Protein AF-A0A5C3KSQ3-F1 (afdb_monomer_lite)

Structure (mmCIF, N/CA/C/O backbone):
data_AF-A0A5C3KSQ3-F1
#
_entry.id   AF-A0A5C3KSQ3-F1
#
loop_
_atom_site.group_PDB
_atom_site.id
_atom_site.type_symbol
_atom_site.label_atom_id
_atom_site.label_alt_id
_atom_site.label_comp_id
_atom_site.label_asym_id
_atom_site.label_entity_id
_atom_site.label_seq_id
_atom_site.pdbx_PDB_ins_code
_atom_site.Cartn_x
_atom_site.Cartn_y
_atom_site.Cartn_z
_atom_site.occupancy
_atom_site.B_iso_or_equiv
_atom_site.auth_seq_id
_atom_site.auth_comp_id
_atom_site.auth_asym_id
_atom_site.auth_atom_id
_atom_site.pdbx_PDB_model_num
ATOM 1 N N . MET A 1 1 ? 50.769 20.819 11.556 1.00 48.00 1 MET A N 1
ATOM 2 C CA . MET A 1 1 ? 50.316 20.688 12.958 1.00 48.00 1 MET A CA 1
ATOM 3 C C . MET A 1 1 ? 48.820 20.949 13.023 1.00 48.00 1 MET A C 1
ATOM 5 O O . MET A 1 1 ? 48.436 22.109 13.081 1.00 48.00 1 MET A O 1
ATOM 9 N N . SER A 1 2 ? 47.980 19.911 12.941 1.00 44.91 2 SER A N 1
ATOM 10 C CA . SER A 1 2 ? 46.588 20.005 13.409 1.00 44.91 2 SER A CA 1
ATOM 11 C C . SER A 1 2 ? 45.834 18.670 13.350 1.00 44.91 2 SER A C 1
ATOM 13 O O . SER A 1 2 ? 45.499 18.182 12.280 1.00 44.91 2 SER A O 1
ATOM 15 N N . ILE A 1 3 ? 45.597 18.150 14.559 1.00 51.81 3 ILE A N 1
ATOM 16 C CA . ILE A 1 3 ? 44.362 17.566 15.115 1.00 51.81 3 ILE A CA 1
ATOM 17 C C . ILE A 1 3 ? 43.707 16.337 14.455 1.00 51.81 3 ILE A C 1
ATOM 19 O O . ILE A 1 3 ? 42.936 16.409 13.505 1.00 51.81 3 ILE A O 1
ATOM 23 N N . LEU A 1 4 ? 43.982 15.209 15.117 1.00 52.00 4 LEU A N 1
ATOM 24 C CA . LEU A 1 4 ? 43.118 14.063 15.409 1.00 52.00 4 LEU A CA 1
ATOM 25 C C . LEU A 1 4 ? 41.606 14.309 15.244 1.00 52.00 4 LEU A C 1
ATOM 27 O O . LEU A 1 4 ? 41.054 15.191 15.895 1.00 52.00 4 LEU A O 1
ATOM 31 N N . HIS A 1 5 ? 40.922 13.394 14.553 1.00 50.75 5 HIS A N 1
ATOM 32 C CA . HIS A 1 5 ? 39.552 13.015 14.905 1.00 50.75 5 HIS A CA 1
ATOM 33 C C . HIS A 1 5 ? 39.444 11.495 15.032 1.00 50.75 5 HIS A C 1
ATOM 35 O O . HIS A 1 5 ? 39.433 10.740 14.063 1.00 50.75 5 HIS A O 1
ATOM 41 N N . LEU A 1 6 ? 39.386 11.082 16.294 1.00 51.94 6 LEU A N 1
ATOM 42 C CA . LEU A 1 6 ? 38.988 9.773 16.775 1.00 51.94 6 LEU A CA 1
ATOM 43 C C . LEU A 1 6 ? 37.465 9.644 16.611 1.00 51.94 6 LEU A C 1
ATOM 45 O O . LEU A 1 6 ? 36.725 10.497 17.099 1.00 51.94 6 LEU A O 1
ATOM 49 N N . ALA A 1 7 ? 36.985 8.574 15.982 1.00 57.16 7 ALA A N 1
ATOM 50 C CA . ALA A 1 7 ? 35.590 8.160 16.108 1.00 57.16 7 ALA A CA 1
ATOM 51 C C . ALA A 1 7 ? 35.512 6.632 16.209 1.00 57.16 7 ALA A C 1
ATOM 53 O O . ALA A 1 7 ? 35.514 5.904 15.217 1.00 57.16 7 ALA A O 1
ATOM 54 N N . LEU A 1 8 ? 35.469 6.178 17.463 1.00 53.97 8 LEU A N 1
ATOM 55 C CA . LEU A 1 8 ? 35.087 4.839 17.898 1.00 53.97 8 LEU A CA 1
ATOM 56 C C . LEU A 1 8 ? 33.730 4.462 17.289 1.00 53.97 8 LEU A C 1
ATOM 58 O O . LEU A 1 8 ? 32.715 5.097 17.575 1.00 53.97 8 LEU A O 1
ATOM 62 N N . ARG A 1 9 ? 33.690 3.387 16.503 1.00 58.62 9 ARG A N 1
ATOM 63 C CA . ARG A 1 9 ? 32.434 2.729 16.139 1.00 58.62 9 ARG A CA 1
ATOM 64 C C . ARG A 1 9 ? 32.074 1.733 17.236 1.00 58.62 9 ARG A C 1
ATOM 66 O O . ARG A 1 9 ? 32.574 0.613 17.260 1.00 58.62 9 ARG A O 1
ATOM 73 N N . SER A 1 10 ? 31.221 2.156 18.160 1.00 56.59 10 SER A N 1
ATOM 74 C CA . SER A 1 10 ? 30.571 1.284 19.135 1.00 56.59 10 SER A CA 1
ATOM 75 C C . SER A 1 10 ? 29.549 0.389 18.425 1.00 56.59 10 SER A C 1
ATOM 77 O O . SER A 1 10 ? 28.444 0.806 18.088 1.00 56.59 10 SER A O 1
ATOM 79 N N . SER A 1 11 ? 29.924 -0.865 18.173 1.00 61.97 11 SER A N 1
ATOM 80 C CA . SER A 1 11 ? 28.997 -1.904 17.720 1.00 61.97 11 SER A CA 1
ATOM 81 C C . SER A 1 11 ? 28.262 -2.473 18.931 1.00 61.97 11 SER A C 1
ATOM 83 O O . SER A 1 11 ? 28.777 -3.358 19.613 1.00 61.97 11 SER A O 1
ATOM 85 N N . LEU A 1 12 ? 27.060 -1.970 19.218 1.00 61.81 12 LEU A N 1
ATOM 86 C CA . LEU A 1 12 ? 26.169 -2.620 20.176 1.00 61.81 12 LEU A CA 1
ATOM 87 C C . LEU A 1 12 ? 25.530 -3.841 19.508 1.00 61.81 12 LEU A C 1
ATOM 89 O O . LEU A 1 12 ? 24.704 -3.723 18.604 1.00 61.81 12 LEU A O 1
ATOM 93 N N . ALA A 1 13 ? 25.956 -5.018 19.959 1.00 62.47 13 ALA A N 1
ATOM 94 C CA . ALA A 1 13 ? 25.347 -6.299 19.648 1.00 62.47 13 ALA A CA 1
ATOM 95 C C . ALA A 1 13 ? 23.867 -6.293 20.069 1.00 62.47 13 ALA A C 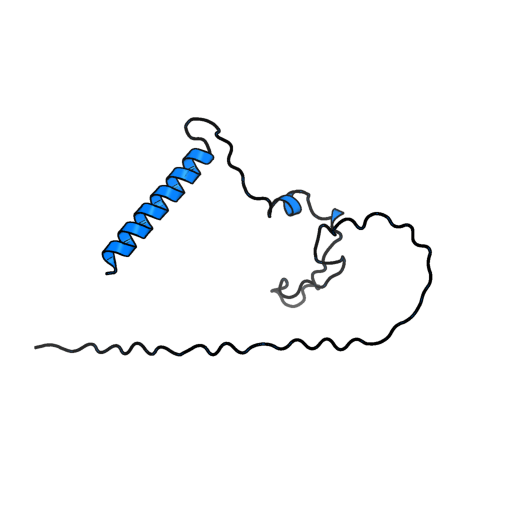1
ATOM 97 O O . ALA A 1 13 ? 23.544 -6.134 21.244 1.00 62.47 13 ALA A O 1
ATOM 98 N N . GLY A 1 14 ? 22.964 -6.460 19.102 1.00 56.91 14 GLY A N 1
ATOM 99 C CA . GLY A 1 14 ? 21.538 -6.630 19.358 1.00 56.91 14 GLY A CA 1
ATOM 100 C C . GLY A 1 14 ? 21.229 -8.079 19.717 1.00 56.91 14 GLY A C 1
ATOM 101 O O . GLY A 1 14 ? 21.224 -8.954 18.854 1.00 56.91 14 GLY A O 1
ATOM 102 N N . THR A 1 15 ? 20.968 -8.336 20.994 1.00 60.00 15 THR A N 1
ATOM 103 C CA . THR A 1 15 ? 20.509 -9.622 21.522 1.00 60.00 15 THR A CA 1
ATOM 104 C C . THR A 1 15 ? 19.115 -9.943 20.972 1.00 60.00 15 THR A C 1
ATOM 106 O O . THR A 1 15 ? 18.141 -9.249 21.261 1.00 60.00 15 THR A O 1
ATOM 109 N N . ILE A 1 16 ? 18.995 -11.007 20.176 1.00 66.81 16 ILE A N 1
ATOM 110 C CA . ILE A 1 16 ? 17.703 -11.509 19.692 1.00 66.81 16 ILE A CA 1
ATOM 111 C C . ILE A 1 16 ? 17.041 -12.288 20.835 1.00 66.81 16 ILE A C 1
ATOM 113 O O . ILE A 1 16 ? 17.343 -13.460 21.064 1.00 66.81 16 ILE A O 1
ATOM 117 N N . CYS A 1 17 ? 16.128 -11.651 21.567 1.00 62.16 17 CYS A N 1
ATOM 118 C CA . CYS A 1 17 ? 15.259 -12.354 22.509 1.00 62.16 17 CYS A CA 1
ATOM 119 C C . CYS A 1 17 ? 14.251 -13.218 21.734 1.00 62.16 17 CYS A C 1
ATOM 121 O O . CYS A 1 17 ? 13.353 -12.702 21.065 1.00 62.16 17 CYS A O 1
ATOM 123 N N . ARG A 1 18 ? 14.385 -14.547 21.833 1.00 64.44 18 ARG A N 1
ATOM 124 C CA . ARG A 1 18 ? 13.370 -15.509 21.374 1.00 64.44 18 ARG A CA 1
ATOM 125 C C . ARG A 1 18 ? 12.102 -15.346 22.205 1.00 64.44 18 ARG A C 1
ATOM 127 O O . ARG A 1 18 ? 12.142 -15.436 23.427 1.00 64.44 18 ARG A O 1
ATOM 134 N N . ARG A 1 19 ? 10.971 -15.138 21.535 1.00 63.50 19 ARG A N 1
ATOM 135 C CA . ARG A 1 19 ? 9.647 -15.094 22.160 1.00 63.50 19 ARG A CA 1
ATOM 136 C C . ARG A 1 19 ? 9.044 -16.504 22.109 1.00 63.50 19 ARG A C 1
ATOM 138 O O . ARG A 1 19 ? 8.854 -17.041 21.023 1.00 63.50 19 ARG A O 1
ATOM 145 N N . TYR A 1 20 ? 8.779 -17.102 23.269 1.00 56.31 20 TYR A N 1
ATOM 146 C CA . TYR A 1 20 ? 8.045 -18.366 23.396 1.00 56.31 20 TYR A CA 1
ATOM 147 C C . TYR A 1 20 ? 6.545 -18.037 23.412 1.00 56.31 20 TYR A C 1
ATOM 149 O O . TYR A 1 20 ? 6.102 -17.250 24.247 1.00 56.31 20 TYR A O 1
ATOM 157 N N . SER A 1 21 ? 5.767 -18.575 22.472 1.00 65.81 21 SER A N 1
ATOM 158 C CA . SER A 1 21 ? 4.302 -18.525 22.524 1.00 65.81 21 SER A CA 1
ATOM 159 C C . SER A 1 21 ? 3.817 -19.819 23.172 1.00 65.81 21 SER A C 1
ATOM 161 O O . SER A 1 21 ? 4.069 -20.898 22.643 1.00 65.81 21 SER A O 1
ATOM 163 N N . SER A 1 22 ? 3.170 -19.722 24.333 1.00 61.75 22 SER A N 1
ATOM 164 C CA . SER A 1 22 ? 2.438 -20.823 24.958 1.00 61.75 22 SER A CA 1
ATOM 165 C C . SER A 1 22 ? 0.946 -20.664 24.662 1.00 61.75 22 SER A C 1
ATOM 167 O O . SER A 1 22 ? 0.321 -19.672 25.031 1.00 61.75 22 SER A O 1
ATOM 169 N N . THR A 1 23 ? 0.363 -21.642 23.974 1.00 60.31 23 THR A N 1
ATOM 170 C CA . THR A 1 23 ? -1.086 -21.746 23.777 1.00 60.31 23 THR A CA 1
ATOM 171 C C . THR A 1 23 ? -1.692 -22.484 24.967 1.00 60.31 23 THR A C 1
ATOM 173 O O . THR A 1 23 ? -1.539 -23.700 25.083 1.00 60.31 23 THR A O 1
ATOM 176 N N . VAL A 1 24 ? -2.386 -21.768 25.852 1.00 55.66 24 VAL A N 1
ATOM 177 C CA . VAL A 1 24 ? -3.295 -22.395 26.819 1.00 55.66 24 VAL A CA 1
ATOM 178 C C . VAL A 1 24 ? -4.616 -22.684 26.107 1.00 55.66 24 VAL A C 1
ATOM 180 O O 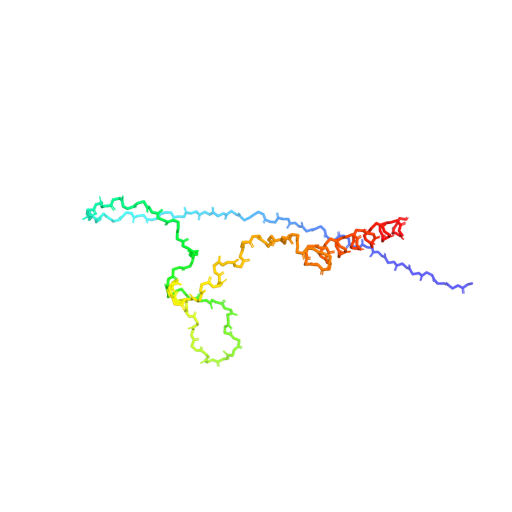. VAL A 1 24 ? -5.370 -21.779 25.766 1.00 55.66 24 VAL A O 1
ATOM 183 N N . ALA A 1 25 ? -4.850 -23.959 25.804 1.00 49.34 25 ALA A N 1
ATOM 184 C CA . ALA A 1 25 ? -6.112 -24.441 25.263 1.00 49.34 25 ALA A CA 1
ATOM 185 C C . ALA A 1 25 ? -7.102 -24.647 26.416 1.00 49.34 25 ALA A C 1
ATOM 187 O O . ALA A 1 25 ? -6.831 -25.409 27.344 1.00 49.34 25 ALA A O 1
ATOM 188 N N . SER A 1 26 ? -8.256 -23.988 26.352 1.00 50.81 26 SER A N 1
ATOM 189 C CA . SER A 1 26 ? -9.381 -24.235 27.252 1.00 50.81 26 SER A CA 1
ATOM 190 C C . SER A 1 26 ? -10.580 -24.738 26.453 1.00 50.81 26 SER A C 1
ATOM 192 O O . SER A 1 26 ? -11.161 -23.999 25.670 1.00 50.81 26 SER A O 1
ATOM 194 N N . GLY A 1 27 ? -10.919 -26.009 26.680 1.00 48.19 27 GLY A N 1
ATOM 195 C CA . GLY A 1 27 ? -12.276 -26.438 27.031 1.00 48.19 27 GLY A CA 1
ATOM 196 C C . GLY A 1 27 ? -13.386 -26.348 25.981 1.00 48.19 27 GLY A C 1
ATOM 197 O O . GLY A 1 27 ? -14.081 -25.348 25.870 1.00 48.19 27 GLY A O 1
ATOM 198 N N . THR A 1 28 ? -13.605 -27.487 25.330 1.00 38.62 28 THR A N 1
ATOM 199 C CA . THR A 1 28 ? -14.799 -28.010 24.648 1.00 38.62 28 THR A CA 1
ATOM 200 C C . THR A 1 28 ? -16.165 -27.509 25.154 1.00 38.62 28 THR A C 1
ATOM 202 O O . THR A 1 28 ? -16.494 -27.669 26.326 1.00 38.62 28 THR A O 1
ATOM 205 N N . SER A 1 29 ? -17.035 -27.082 24.230 1.00 45.09 29 SER A N 1
ATOM 206 C CA . SER A 1 29 ? -18.486 -27.302 24.341 1.00 45.09 29 SER A CA 1
ATOM 207 C C . SER A 1 29 ? -19.061 -27.738 22.988 1.00 45.09 29 SER A C 1
ATOM 209 O O . SER A 1 29 ? -18.803 -27.154 21.938 1.00 45.09 29 SER A O 1
ATOM 211 N N . THR A 1 30 ? -19.761 -28.866 23.037 1.00 37.66 30 THR A N 1
ATOM 212 C CA . THR A 1 30 ? -20.371 -29.618 21.940 1.00 37.66 30 THR A CA 1
ATOM 213 C C . THR A 1 30 ? -21.713 -29.010 21.537 1.00 37.66 30 THR A C 1
ATOM 215 O O . THR A 1 30 ? -22.614 -28.923 22.369 1.00 37.66 30 THR A O 1
ATOM 218 N N . GLY A 1 31 ? -21.867 -28.668 20.258 1.00 39.28 31 GLY A N 1
ATOM 219 C CA . GLY A 1 31 ? -23.143 -28.347 19.621 1.00 39.28 31 GLY A CA 1
ATOM 220 C C . GLY A 1 31 ? -23.177 -28.963 18.225 1.00 39.28 31 GLY A C 1
ATOM 221 O O . GLY A 1 31 ? -22.502 -28.485 17.317 1.00 39.28 31 GLY A O 1
ATOM 222 N N . THR A 1 32 ? -23.904 -30.069 18.083 1.00 41.22 32 THR A N 1
ATOM 223 C CA . THR A 1 32 ? -24.147 -30.761 16.814 1.00 41.22 32 THR A CA 1
ATOM 224 C C . THR A 1 32 ? -25.103 -29.932 15.960 1.00 41.22 32 THR A C 1
ATOM 226 O O . THR A 1 32 ? -26.279 -29.828 16.298 1.00 41.22 32 THR A O 1
ATOM 229 N N . THR A 1 33 ? -24.617 -29.411 14.832 1.00 35.16 33 THR A N 1
ATOM 230 C CA . THR A 1 33 ? -25.467 -28.977 13.715 1.00 35.16 33 THR A CA 1
ATOM 231 C C . THR A 1 33 ? -24.879 -29.503 12.411 1.00 35.16 33 THR A C 1
ATOM 233 O O . THR A 1 33 ? -23.668 -29.468 12.192 1.00 35.16 33 THR A O 1
ATOM 236 N N . GLU A 1 34 ? -25.763 -30.052 11.584 1.00 39.25 34 GLU A N 1
ATOM 237 C CA . GLU A 1 34 ? -25.503 -30.811 10.369 1.00 39.25 34 GLU A CA 1
ATOM 238 C C . GLU A 1 34 ? -24.446 -30.210 9.436 1.00 39.25 34 GLU A C 1
ATOM 240 O O . GLU A 1 34 ? -24.474 -29.044 9.038 1.00 39.25 34 GLU A O 1
ATOM 245 N N . SER A 1 35 ? -23.523 -31.076 9.028 1.00 42.47 35 SER A N 1
ATOM 246 C CA . SER A 1 35 ? -22.394 -30.752 8.171 1.00 42.47 35 SER A CA 1
ATOM 247 C C . SER A 1 35 ? -22.768 -30.879 6.694 1.00 42.47 35 SER A C 1
ATOM 249 O O . SER A 1 35 ? -22.648 -31.937 6.082 1.00 42.47 35 SER A O 1
ATOM 251 N N . SER A 1 36 ? -23.137 -29.759 6.072 1.00 48.19 36 SER A N 1
ATOM 252 C CA . SER A 1 36 ? -22.950 -29.605 4.627 1.00 48.19 36 SER A CA 1
ATOM 253 C C . SER A 1 36 ? -21.516 -29.125 4.388 1.00 48.19 36 SER A C 1
ATOM 255 O O . SER A 1 36 ? -21.189 -27.950 4.545 1.00 48.19 36 SER A O 1
ATOM 257 N N . LYS A 1 37 ? -20.612 -30.055 4.051 1.00 51.06 37 LYS A N 1
ATOM 258 C CA . LY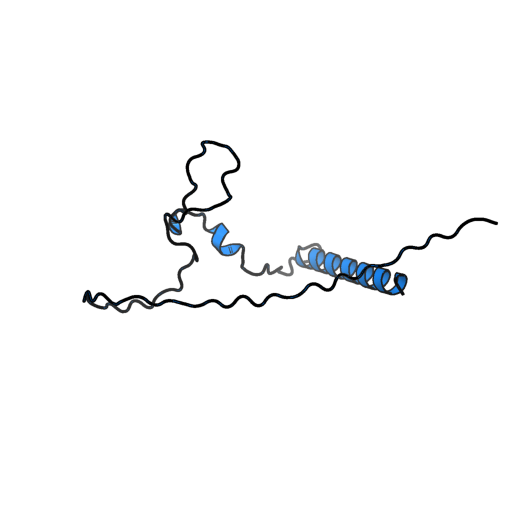S A 1 37 ? -19.231 -29.747 3.644 1.00 51.06 37 LYS A CA 1
ATOM 259 C C . LYS A 1 37 ? -19.238 -29.007 2.300 1.00 51.06 37 LYS A C 1
ATOM 261 O O . LYS A 1 37 ? -18.935 -29.581 1.257 1.00 51.06 37 LYS A O 1
ATOM 266 N N . LYS A 1 38 ? -19.564 -27.713 2.315 1.00 53.84 38 LYS A N 1
ATOM 267 C CA . LYS A 1 38 ? -19.112 -26.786 1.275 1.00 53.84 38 LYS A CA 1
ATOM 268 C C . LYS A 1 38 ? -17.597 -26.708 1.422 1.00 53.84 38 LYS A C 1
ATOM 270 O O . LYS A 1 38 ? -17.107 -26.500 2.530 1.00 53.84 38 LYS A O 1
ATOM 275 N N . LYS A 1 39 ? -16.859 -26.948 0.335 1.00 49.56 39 LYS A N 1
ATOM 276 C CA . LYS A 1 39 ? -15.405 -26.738 0.286 1.00 49.56 39 LYS A CA 1
ATOM 277 C C . LYS A 1 39 ? -15.142 -25.367 0.902 1.00 49.56 39 LYS A C 1
ATOM 279 O O . LYS A 1 39 ? -15.632 -24.382 0.356 1.00 49.56 39 LYS A O 1
ATOM 284 N N . ALA A 1 40 ? -14.491 -25.326 2.062 1.00 53.31 40 ALA A N 1
ATOM 285 C CA . ALA A 1 40 ? -14.203 -24.077 2.745 1.00 53.31 40 ALA A CA 1
ATOM 286 C C . ALA A 1 40 ? -13.305 -23.270 1.807 1.00 53.31 40 ALA A C 1
ATOM 288 O O . ALA A 1 40 ? -12.126 -23.583 1.641 1.00 53.31 40 ALA A O 1
ATOM 289 N N . ALA A 1 41 ? -13.910 -22.318 1.098 1.00 65.12 41 ALA A N 1
ATOM 290 C CA . ALA A 1 41 ? -13.173 -21.346 0.325 1.00 65.12 41 ALA A CA 1
ATOM 291 C C . ALA A 1 41 ? -12.233 -20.650 1.306 1.00 65.12 41 ALA A C 1
ATOM 293 O O . ALA A 1 41 ? -12.636 -20.311 2.421 1.00 65.12 41 ALA A O 1
ATOM 294 N N . ILE A 1 42 ? -10.972 -20.507 0.913 1.00 71.00 42 ILE A N 1
ATOM 295 C CA . ILE A 1 42 ? -10.015 -19.718 1.680 1.00 71.00 42 ILE A CA 1
ATOM 296 C C . ILE A 1 42 ? -10.660 -18.335 1.857 1.00 71.00 42 ILE A C 1
ATOM 298 O O . ILE A 1 42 ? -11.078 -17.757 0.848 1.00 71.00 42 ILE A O 1
ATOM 302 N N . PRO A 1 43 ? -10.828 -17.846 3.099 1.00 74.50 43 PRO A N 1
ATOM 303 C CA . PRO A 1 43 ? -11.432 -16.540 3.321 1.00 74.50 43 PRO A CA 1
ATOM 304 C C . PRO A 1 43 ? -10.603 -15.483 2.578 1.00 74.50 43 PRO A C 1
ATOM 306 O O . PRO A 1 43 ? -9.372 -15.532 2.611 1.00 74.50 43 PRO A O 1
ATOM 309 N N . GLN A 1 44 ? -11.274 -14.585 1.847 1.00 82.12 44 GLN A N 1
ATOM 310 C CA . GLN A 1 44 ? -10.610 -13.578 1.007 1.00 82.12 44 GLN A CA 1
ATOM 311 C C . GLN A 1 44 ? -9.817 -12.589 1.865 1.00 82.12 44 GLN A C 1
ATOM 313 O O . GLN A 1 44 ? -8.691 -12.224 1.523 1.00 82.12 44 GLN A O 1
ATOM 318 N N . SER A 1 45 ? -10.378 -12.201 3.012 1.00 87.12 45 SER A N 1
ATOM 319 C CA . SER A 1 45 ? -9.693 -11.404 4.018 1.00 87.12 45 SER A CA 1
ATOM 320 C C . SER A 1 45 ? -9.245 -12.242 5.219 1.00 87.12 45 SER A C 1
ATOM 322 O O . SER A 1 45 ? -9.787 -13.298 5.545 1.00 87.12 45 SER A O 1
ATOM 324 N N . SER A 1 46 ? -8.215 -11.753 5.910 1.00 88.38 46 SER A N 1
ATOM 325 C CA . SER A 1 46 ? -7.733 -12.351 7.162 1.00 88.38 46 SER A CA 1
ATOM 326 C C . SER A 1 46 ? -8.486 -11.841 8.398 1.00 88.38 46 SER A C 1
ATOM 328 O O . SER A 1 46 ? -8.273 -12.371 9.489 1.00 88.38 46 SER A O 1
ATOM 330 N N . CYS A 1 47 ? -9.283 -10.778 8.268 1.00 88.31 47 CYS A N 1
ATOM 331 C CA . CYS A 1 47 ? -9.929 -10.098 9.386 1.00 88.31 47 CYS A CA 1
ATOM 332 C C . CYS A 1 47 ? -11.443 -10.290 9.273 1.00 88.31 47 CYS A C 1
ATOM 334 O O . CYS A 1 47 ? -12.004 -9.878 8.262 1.00 88.31 47 CYS A O 1
ATOM 336 N N . PRO A 1 48 ? -12.115 -10.889 10.271 1.00 89.75 48 PRO A N 1
ATOM 337 C CA . PRO A 1 48 ? -13.563 -11.013 10.230 1.00 89.75 48 PRO A CA 1
ATOM 338 C C . PRO A 1 48 ? -14.238 -9.631 10.307 1.00 89.75 48 PRO A C 1
ATOM 340 O O . PRO A 1 48 ? -13.620 -8.668 10.790 1.00 89.75 48 PRO A O 1
ATOM 343 N N . PRO A 1 49 ? -15.505 -9.523 9.871 1.00 91.56 49 PRO A N 1
ATOM 344 C CA . PRO A 1 49 ? -16.279 -8.297 10.034 1.00 91.56 49 PRO A CA 1
ATOM 345 C C . PRO A 1 49 ? -16.353 -7.887 11.512 1.00 91.56 49 PRO A C 1
ATOM 347 O O . PRO A 1 49 ? -16.231 -8.721 12.411 1.00 91.56 49 PRO A O 1
ATOM 350 N N . ASP A 1 50 ? -16.511 -6.587 11.752 1.00 92.94 50 ASP A N 1
ATOM 351 C CA . ASP A 1 50 ? -16.573 -5.949 13.074 1.00 92.94 50 ASP A CA 1
ATOM 352 C C . ASP A 1 50 ? -15.292 -6.069 13.917 1.00 92.94 50 ASP A C 1
ATOM 354 O O . ASP A 1 50 ? -15.279 -5.814 15.125 1.00 92.94 50 ASP A O 1
ATOM 358 N N . THR A 1 51 ? -14.162 -6.390 13.284 1.00 93.69 51 THR A N 1
ATOM 359 C CA . THR A 1 51 ? -12.869 -6.364 13.973 1.00 93.69 51 THR A CA 1
ATOM 360 C C . THR A 1 51 ? -12.413 -4.926 14.229 1.00 93.69 51 THR A C 1
ATOM 362 O O . THR A 1 51 ? -12.347 -4.106 13.316 1.00 93.69 51 THR A O 1
ATOM 365 N N . LEU A 1 52 ? -12.029 -4.628 15.474 1.00 94.44 52 LEU A N 1
ATOM 366 C CA . LEU A 1 52 ? -11.471 -3.333 15.879 1.00 94.44 52 LEU A CA 1
ATOM 367 C C . LEU A 1 52 ? -10.087 -3.085 15.256 1.00 94.44 52 LEU A C 1
ATOM 369 O O . LEU A 1 52 ? -9.093 -3.707 15.648 1.00 94.44 52 LEU A O 1
ATOM 373 N N . LEU A 1 53 ? -10.001 -2.108 14.351 1.00 94.00 53 LEU A N 1
ATOM 374 C CA . LEU A 1 53 ? -8.764 -1.699 13.687 1.00 94.00 53 LEU A CA 1
ATOM 375 C C . LEU A 1 53 ? -7.999 -0.678 14.542 1.00 94.00 53 LEU A C 1
ATOM 377 O O . LEU A 1 53 ? -8.196 0.539 14.476 1.00 94.00 53 LEU A O 1
ATOM 381 N N . LYS A 1 54 ? -7.111 -1.196 15.394 1.00 93.12 54 LYS A N 1
ATOM 382 C CA . LYS A 1 54 ? -6.304 -0.395 16.327 1.00 93.12 54 LYS A CA 1
ATOM 383 C C . LYS A 1 54 ? -5.294 0.486 15.582 1.00 93.12 54 LYS A C 1
ATOM 385 O O . LYS A 1 54 ? -4.667 0.049 14.625 1.00 93.12 54 LYS A O 1
ATOM 390 N N . GLY A 1 55 ? -5.091 1.709 16.073 1.00 92.94 55 GLY A N 1
ATOM 391 C CA . GLY A 1 55 ? -4.064 2.629 15.565 1.00 92.94 55 GLY A CA 1
ATOM 392 C C . GLY A 1 55 ? -4.452 3.440 14.324 1.00 92.94 55 GLY A C 1
ATOM 393 O O . GLY A 1 55 ? -3.645 4.251 13.883 1.00 92.94 55 GLY A O 1
ATOM 394 N N . LEU A 1 56 ? -5.667 3.270 13.785 1.00 94.06 56 LEU A N 1
ATOM 395 C CA . LEU A 1 56 ? -6.174 4.115 12.694 1.00 94.06 56 LEU A CA 1
ATOM 396 C C . LEU A 1 56 ? -6.658 5.487 13.185 1.00 94.06 56 LEU A C 1
ATOM 398 O O . LEU A 1 56 ? -6.457 6.499 12.516 1.00 94.06 56 LEU A O 1
ATOM 402 N N . ASN A 1 57 ? -7.265 5.536 14.373 1.00 94.56 57 ASN A N 1
ATOM 403 C CA . ASN A 1 57 ? -7.723 6.789 14.965 1.00 94.56 57 ASN A CA 1
ATOM 404 C C . ASN A 1 57 ? -6.546 7.590 15.513 1.00 94.56 57 ASN A C 1
ATOM 406 O O . ASN A 1 57 ? -5.900 7.175 16.475 1.00 94.56 57 ASN A O 1
ATOM 410 N N . TYR A 1 58 ? -6.320 8.766 14.934 1.00 94.69 58 TYR A N 1
ATOM 411 C CA . TYR A 1 58 ? -5.290 9.705 15.381 1.00 94.69 58 TYR A CA 1
ATOM 412 C C . TYR A 1 58 ? -5.865 10.908 16.151 1.00 94.69 58 TYR A C 1
ATOM 414 O O . TYR A 1 58 ? -5.145 11.549 16.915 1.00 94.69 58 TYR A O 1
ATOM 422 N N . LEU A 1 59 ? -7.161 11.210 15.990 1.00 95.00 59 LEU A N 1
ATOM 423 C CA . LEU A 1 59 ? -7.859 12.263 16.737 1.00 95.00 59 LEU A CA 1
ATOM 424 C C . LEU A 1 59 ? -8.553 11.700 17.982 1.00 95.00 59 LEU 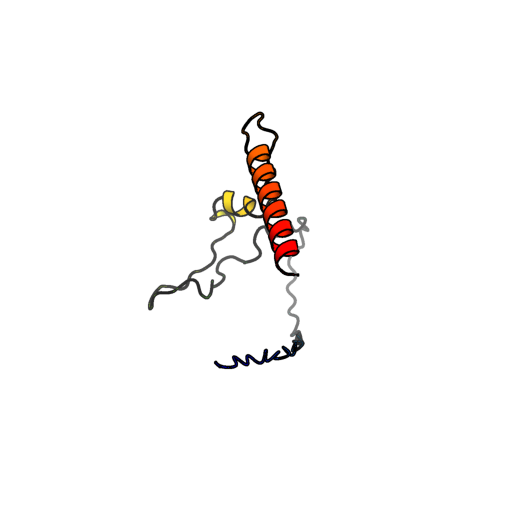A C 1
ATOM 426 O O . LEU A 1 59 ? -9.057 10.576 17.991 1.00 95.00 59 LEU A O 1
ATOM 430 N N . LYS A 1 60 ? -8.630 12.521 19.031 1.00 94.31 60 LYS A N 1
ATOM 431 C CA . LYS A 1 60 ? -9.372 12.202 20.257 1.00 94.31 60 LYS A CA 1
ATOM 432 C C . LYS A 1 60 ? -10.878 12.261 19.984 1.00 94.31 60 LYS A C 1
ATOM 434 O O . LYS A 1 60 ? -11.340 13.168 19.299 1.00 94.31 60 LYS A O 1
ATOM 439 N N . GLY A 1 61 ? -11.635 11.317 20.541 1.00 92.19 61 GLY A N 1
ATOM 440 C CA . GLY A 1 61 ? -13.099 11.286 20.427 1.00 92.19 61 GLY A CA 1
ATOM 441 C C . GLY A 1 61 ? -13.650 10.747 19.101 1.00 92.19 61 GLY A C 1
ATOM 442 O O . GLY A 1 61 ? -14.860 10.771 18.912 1.00 92.19 61 GLY A O 1
ATOM 443 N N . GLN A 1 62 ? -12.805 10.247 18.190 1.00 94.00 62 GLN A N 1
ATOM 444 C CA . GLN A 1 62 ? -13.278 9.505 17.015 1.00 94.00 62 GLN A CA 1
ATOM 445 C C . GLN A 1 62 ? -13.868 8.149 17.444 1.00 94.00 62 GLN A C 1
ATOM 447 O O . GLN A 1 62 ? -13.283 7.486 18.310 1.00 94.00 62 GLN A O 1
ATOM 452 N N . PRO A 1 63 ? -14.984 7.708 16.836 1.00 93.06 63 PRO A N 1
ATOM 453 C CA . PRO A 1 63 ? -15.523 6.376 17.079 1.00 93.06 63 PRO A CA 1
ATOM 454 C C . PRO A 1 63 ? -14.518 5.303 16.632 1.00 93.06 63 PRO A C 1
ATOM 456 O O . PRO A 1 63 ? -13.719 5.552 15.726 1.00 93.06 63 PRO A O 1
ATOM 459 N N . PRO A 1 64 ? -14.515 4.115 17.255 1.00 91.94 64 PRO A N 1
ATOM 460 C CA . PRO A 1 64 ? -13.603 3.045 16.873 1.00 91.94 64 PRO A CA 1
ATOM 461 C C . PRO A 1 64 ? -13.851 2.606 15.424 1.00 91.94 64 PRO A C 1
ATOM 463 O O . PRO A 1 64 ? -14.993 2.385 15.029 1.00 91.94 64 PRO A O 1
ATOM 466 N N . VAL A 1 65 ? -12.781 2.458 14.639 1.00 94.38 65 VAL A N 1
ATOM 467 C CA . VAL A 1 65 ? -12.881 1.951 13.264 1.00 94.38 65 VAL A CA 1
ATOM 468 C C . VAL A 1 65 ? -13.033 0.436 13.308 1.00 94.38 65 VAL A C 1
ATOM 470 O O . VAL A 1 65 ? -12.168 -0.268 13.837 1.00 94.38 65 VAL A O 1
ATOM 473 N N . LEU A 1 66 ? -14.136 -0.046 12.747 1.00 95.00 66 LEU A N 1
ATOM 474 C CA . LEU A 1 66 ? -14.452 -1.462 12.609 1.00 95.00 66 LEU A CA 1
ATOM 475 C C . LEU A 1 66 ? -14.241 -1.906 11.160 1.00 95.00 66 LEU A C 1
ATOM 477 O O . LEU A 1 66 ? -14.490 -1.141 10.227 1.00 95.00 66 LEU A O 1
ATOM 481 N N . ALA A 1 67 ? -13.765 -3.136 10.977 1.00 94.69 67 ALA A N 1
ATOM 482 C CA . ALA A 1 67 ? -13.691 -3.767 9.665 1.00 94.69 67 ALA A CA 1
ATOM 483 C C . ALA A 1 67 ? -15.105 -4.042 9.132 1.00 94.69 67 ALA A C 1
ATOM 485 O O . ALA A 1 67 ? -15.945 -4.584 9.849 1.00 94.69 67 ALA A O 1
ATOM 486 N N . LEU A 1 68 ? -15.362 -3.677 7.878 1.00 92.25 68 LEU A N 1
ATOM 487 C CA . LEU A 1 68 ? -16.608 -4.010 7.192 1.00 92.25 68 LEU A CA 1
ATOM 488 C C . LEU A 1 68 ? -16.545 -5.450 6.653 1.00 92.25 68 LEU A C 1
ATOM 490 O O . LEU A 1 68 ? -15.505 -6.105 6.720 1.00 92.25 68 LEU A O 1
ATOM 494 N N . SER A 1 69 ? -17.656 -5.958 6.120 1.00 92.38 69 SER A N 1
ATOM 495 C CA . SER A 1 69 ? -17.654 -7.237 5.401 1.00 92.38 69 SER A CA 1
ATOM 496 C C . SER A 1 69 ? -16.862 -7.137 4.092 1.00 92.38 69 SER A C 1
ATOM 498 O O . SER A 1 69 ? -16.823 -6.073 3.474 1.00 92.38 69 SER A O 1
ATOM 500 N N . ASP A 1 70 ? -16.290 -8.254 3.633 1.00 90.25 70 ASP A N 1
ATOM 501 C CA . ASP A 1 70 ? -15.460 -8.312 2.417 1.00 90.25 70 ASP A CA 1
ATOM 502 C C . ASP A 1 70 ? -16.166 -7.728 1.176 1.00 90.25 70 ASP A C 1
ATOM 504 O O . ASP A 1 70 ? -15.531 -7.037 0.382 1.00 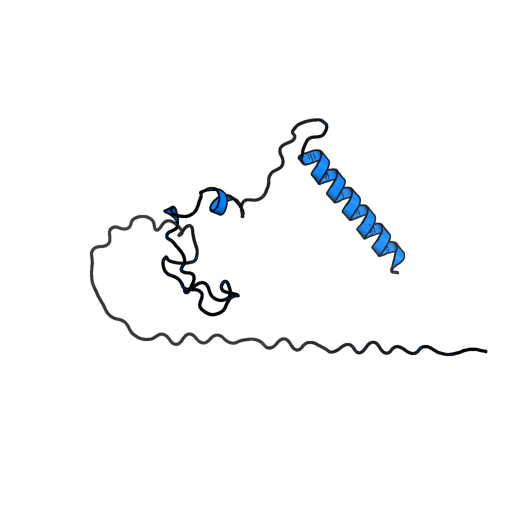90.25 70 ASP A O 1
ATOM 508 N N . ASP A 1 71 ? -17.486 -7.914 1.065 1.00 90.62 71 ASP A N 1
ATOM 509 C CA . ASP A 1 71 ? -18.313 -7.429 -0.053 1.00 90.62 71 ASP A CA 1
ATOM 510 C C . ASP A 1 71 ? -18.525 -5.904 -0.067 1.00 90.62 71 ASP A C 1
ATOM 512 O O . ASP A 1 71 ? -18.921 -5.333 -1.081 1.00 90.62 71 ASP A O 1
ATOM 516 N N . GLN A 1 72 ? -18.307 -5.228 1.066 1.00 94.12 72 GLN A N 1
ATOM 517 C CA . GLN A 1 72 ? -18.435 -3.768 1.156 1.00 94.12 72 GLN A CA 1
ATOM 518 C C . GLN A 1 72 ? -17.162 -3.048 0.710 1.00 94.12 72 GLN A C 1
ATOM 520 O O . GLN A 1 72 ? -17.178 -1.832 0.500 1.00 94.12 72 GLN A O 1
ATOM 525 N N . TYR A 1 73 ? -16.057 -3.779 0.563 1.00 93.69 73 TYR A N 1
ATOM 526 C CA . TYR A 1 73 ? -14.825 -3.219 0.044 1.00 93.69 73 TYR A CA 1
ATOM 527 C C . TYR A 1 73 ? -14.796 -3.296 -1.485 1.00 93.69 73 TYR A C 1
ATOM 529 O O . TYR A 1 73 ? -15.199 -4.299 -2.067 1.00 93.69 73 TYR A O 1
ATOM 537 N N . PRO A 1 74 ? -14.279 -2.262 -2.166 1.00 95.12 74 PRO A N 1
ATOM 538 C CA . PRO A 1 74 ? -14.137 -2.301 -3.614 1.00 95.12 74 PRO A CA 1
ATOM 539 C C . PRO A 1 74 ? -13.216 -3.432 -4.104 1.00 95.12 74 PRO A C 1
ATOM 541 O O . PRO A 1 74 ? -12.156 -3.674 -3.523 1.00 95.12 74 PRO A O 1
ATOM 544 N N . ASP A 1 75 ? -13.537 -4.012 -5.262 1.00 92.12 75 ASP A N 1
ATOM 545 C CA . ASP A 1 75 ? -12.803 -5.142 -5.861 1.00 92.12 75 ASP A CA 1
ATOM 546 C C . ASP A 1 75 ? -11.301 -4.897 -6.072 1.00 92.12 75 ASP A C 1
ATOM 548 O O . ASP A 1 75 ? -10.491 -5.829 -6.068 1.00 92.12 75 ASP A O 1
ATOM 552 N N . TRP A 1 76 ? -10.894 -3.639 -6.271 1.00 93.44 76 TRP A N 1
ATOM 553 C CA . TRP A 1 76 ? -9.488 -3.303 -6.496 1.00 93.44 76 TRP A CA 1
ATOM 554 C C . TRP A 1 76 ? -8.599 -3.650 -5.298 1.00 93.44 76 TRP A C 1
ATOM 556 O O . TRP A 1 76 ? -7.418 -3.933 -5.507 1.00 93.44 76 TRP A O 1
ATOM 566 N N . LEU A 1 77 ? -9.147 -3.683 -4.075 1.00 92.88 77 LEU A N 1
ATOM 567 C CA . LEU A 1 77 ? -8.415 -4.005 -2.847 1.00 92.88 77 LEU A CA 1
ATOM 568 C C . LEU A 1 77 ? -7.765 -5.391 -2.929 1.00 92.88 77 LEU A C 1
ATOM 570 O O . LEU A 1 77 ? -6.592 -5.569 -2.594 1.00 92.88 77 LEU A O 1
ATOM 574 N N . TRP A 1 78 ? -8.506 -6.354 -3.469 1.00 91.00 78 TRP A N 1
ATOM 575 C CA . TRP A 1 78 ? -8.098 -7.754 -3.559 1.00 91.00 78 TRP A CA 1
ATOM 576 C C . TRP A 1 78 ? -7.060 -8.011 -4.658 1.00 91.00 78 TRP A C 1
ATOM 578 O O . TRP A 1 78 ? -6.401 -9.051 -4.683 1.00 91.00 78 TRP A O 1
ATOM 588 N N . ASN A 1 79 ? -6.863 -7.050 -5.563 1.00 91.56 79 ASN A N 1
ATOM 589 C CA . ASN A 1 79 ? -5.896 -7.151 -6.653 1.00 91.56 79 ASN A CA 1
ATOM 590 C C . ASN A 1 79 ? -4.521 -6.553 -6.310 1.00 91.56 79 ASN A C 1
ATOM 592 O O . ASN A 1 79 ? -3.575 -6.761 -7.064 1.00 91.56 79 ASN A O 1
ATOM 596 N N . ILE A 1 80 ? -4.369 -5.845 -5.184 1.00 92.12 80 ILE A N 1
ATOM 597 C CA . ILE A 1 80 ? -3.136 -5.101 -4.854 1.00 92.12 80 ILE A CA 1
ATOM 598 C C . ILE A 1 80 ? -1.930 -6.020 -4.647 1.00 92.12 80 ILE A C 1
ATOM 600 O O . ILE A 1 80 ? -0.816 -5.672 -5.040 1.00 92.12 80 ILE A O 1
ATOM 604 N N . LEU A 1 81 ? -2.140 -7.177 -4.015 1.00 90.25 81 LEU A N 1
ATOM 605 C CA . LEU A 1 81 ? -1.067 -8.128 -3.715 1.00 90.25 81 LEU A CA 1
ATOM 606 C C . LEU A 1 81 ? -0.672 -8.986 -4.920 1.00 90.25 81 LEU A C 1
ATOM 608 O O . LEU A 1 81 ? 0.340 -9.685 -4.861 1.00 90.25 81 LEU A O 1
ATOM 612 N N . LYS A 1 82 ? -1.448 -8.944 -6.011 1.00 91.19 82 LYS A N 1
ATOM 613 C CA . LYS A 1 82 ? -1.106 -9.679 -7.226 1.00 91.19 82 LYS A CA 1
ATOM 614 C C . LYS A 1 82 ? 0.166 -9.071 -7.829 1.00 91.19 82 LYS A C 1
ATOM 616 O O . LYS A 1 82 ? 0.289 -7.842 -7.892 1.00 91.19 82 LYS A O 1
A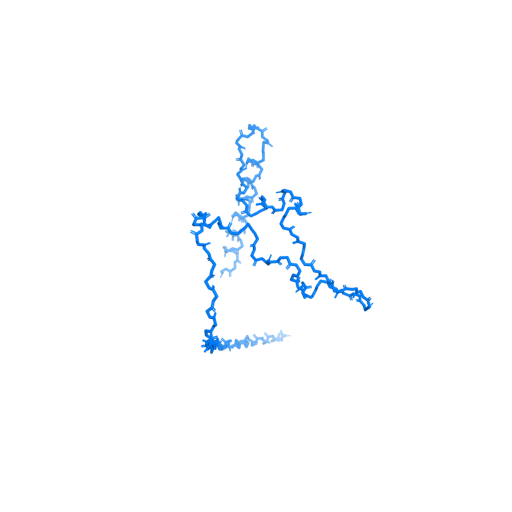TOM 621 N N . PRO A 1 83 ? 1.136 -9.901 -8.251 1.00 90.06 83 PRO A N 1
ATOM 622 C CA . PRO A 1 83 ? 2.345 -9.397 -8.880 1.00 90.06 83 PRO A CA 1
ATOM 623 C C . PRO A 1 83 ? 1.974 -8.572 -10.114 1.00 90.06 83 PRO A C 1
ATOM 625 O O . PRO A 1 83 ? 1.131 -8.963 -10.918 1.00 90.06 83 PRO A O 1
ATOM 628 N N . LYS A 1 84 ? 2.593 -7.397 -10.246 1.00 88.38 84 LYS A N 1
ATOM 629 C CA . LYS A 1 84 ? 2.397 -6.537 -11.415 1.00 88.38 84 LYS A CA 1
ATOM 630 C C . LYS A 1 84 ? 3.179 -7.114 -12.585 1.00 88.38 84 LYS A C 1
ATOM 632 O O . LYS A 1 84 ? 4.400 -6.968 -12.634 1.00 88.38 84 LYS A O 1
ATOM 637 N N . GLU A 1 85 ? 2.468 -7.741 -13.507 1.00 87.69 85 GLU A N 1
ATOM 638 C CA . GLU A 1 85 ? 3.002 -8.159 -14.797 1.00 87.69 85 GLU A CA 1
ATOM 639 C C . GLU A 1 85 ? 2.957 -6.967 -15.757 1.00 87.69 85 GLU A C 1
ATOM 641 O O . GLU A 1 85 ? 1.945 -6.273 -15.861 1.00 87.69 85 GLU A O 1
ATOM 646 N N . TYR A 1 86 ? 4.085 -6.683 -16.408 1.00 83.94 86 TYR A N 1
ATOM 647 C CA . TYR A 1 86 ? 4.177 -5.628 -17.412 1.00 83.94 86 TYR A CA 1
ATOM 648 C C . TYR A 1 86 ? 4.259 -6.306 -18.781 1.00 83.94 86 TYR A C 1
ATOM 650 O O . TYR A 1 86 ? 5.329 -6.832 -19.099 1.00 83.94 86 TYR A O 1
ATOM 658 N N . PRO A 1 87 ? 3.166 -6.343 -19.561 1.00 81.62 87 PRO A N 1
ATOM 659 C CA . PRO A 1 87 ? 3.218 -6.862 -20.920 1.00 81.62 87 PRO A CA 1
ATOM 660 C C . PRO A 1 87 ? 4.145 -6.000 -21.789 1.00 81.62 87 PRO A C 1
ATOM 662 O O . PRO A 1 87 ? 4.409 -4.828 -21.489 1.00 81.62 87 PRO A O 1
ATOM 665 N N . ASP A 1 88 ? 4.677 -6.598 -22.854 1.00 80.44 88 ASP A N 1
ATOM 666 C CA . ASP A 1 88 ? 5.508 -5.883 -23.821 1.00 80.44 88 ASP A CA 1
ATOM 667 C C . ASP A 1 88 ? 4.623 -5.009 -24.725 1.00 80.44 88 ASP A C 1
ATOM 669 O O . ASP A 1 88 ? 4.217 -5.408 -25.813 1.00 80.44 88 ASP A O 1
ATOM 673 N N . ASP A 1 89 ? 4.288 -3.811 -24.237 1.00 78.88 89 ASP A N 1
ATOM 674 C CA . ASP A 1 89 ? 3.441 -2.816 -24.919 1.00 78.88 89 ASP A CA 1
ATOM 675 C C . ASP A 1 89 ? 4.151 -2.101 -26.098 1.00 78.88 89 ASP A C 1
ATOM 677 O O . ASP A 1 89 ? 3.781 -0.990 -26.486 1.00 78.88 89 ASP A O 1
ATOM 681 N N . GLY A 1 90 ? 5.206 -2.695 -26.660 1.00 82.06 90 GLY A N 1
ATOM 682 C CA . GLY A 1 90 ? 5.984 -2.114 -27.751 1.00 82.06 90 GLY A CA 1
ATOM 683 C C . GLY A 1 90 ? 6.902 -0.950 -27.332 1.00 82.06 90 GLY A C 1
ATOM 684 O O . GLY A 1 90 ? 7.133 -0.692 -26.141 1.00 82.06 90 GLY A O 1
ATOM 685 N N . PRO A 1 91 ? 7.490 -0.228 -28.309 1.00 79.62 91 PRO A N 1
ATOM 686 C CA . PRO A 1 91 ? 8.504 0.791 -28.047 1.00 79.62 91 PRO A CA 1
ATOM 687 C C . PRO A 1 91 ? 7.991 1.906 -27.122 1.00 79.62 91 PRO A C 1
ATOM 689 O O . PRO A 1 91 ? 7.098 2.672 -27.467 1.00 79.62 91 PRO A O 1
ATOM 692 N N . GLY A 1 92 ? 8.588 2.023 -25.931 1.00 81.81 92 GLY A N 1
ATOM 693 C CA . GLY A 1 92 ? 8.210 3.033 -24.930 1.00 81.81 92 GLY A CA 1
ATOM 694 C C . GLY A 1 92 ? 7.172 2.580 -23.894 1.00 81.81 92 GLY A C 1
ATOM 695 O O . GLY A 1 92 ? 6.849 3.369 -22.993 1.00 81.81 92 GLY A O 1
ATOM 696 N N . GLY A 1 93 ? 6.730 1.322 -23.976 1.00 87.38 93 GLY A N 1
ATOM 697 C CA . GLY A 1 93 ? 5.821 0.671 -23.039 1.00 87.38 93 GLY A CA 1
ATOM 698 C C . GLY A 1 93 ? 6.321 0.603 -21.591 1.00 87.38 93 GLY A C 1
ATOM 699 O O . GLY A 1 93 ? 7.474 0.922 -21.262 1.00 87.38 93 GLY A O 1
ATOM 700 N N . MET A 1 94 ? 5.435 0.179 -20.686 1.00 86.19 94 MET A N 1
ATOM 701 C CA . MET A 1 94 ? 5.726 0.136 -19.247 1.00 86.19 94 MET A CA 1
ATOM 702 C C . MET A 1 94 ? 6.817 -0.883 -18.897 1.00 86.19 94 MET A C 1
ATOM 704 O O . MET A 1 94 ? 7.660 -0.590 -18.042 1.00 86.19 94 MET A O 1
ATOM 708 N N . ALA A 1 95 ? 6.873 -2.015 -19.608 1.00 88.75 95 ALA A N 1
ATOM 709 C CA . ALA A 1 95 ? 7.928 -3.019 -19.466 1.00 88.75 95 ALA A CA 1
ATOM 710 C C . ALA A 1 95 ? 9.325 -2.423 -19.721 1.00 88.75 95 ALA A C 1
ATOM 712 O O . ALA A 1 95 ? 10.186 -2.441 -18.836 1.00 88.75 95 ALA A O 1
ATOM 713 N N . GLY A 1 96 ? 9.524 -1.766 -20.869 1.00 90.62 96 GLY A N 1
ATOM 714 C CA . GLY A 1 96 ? 10.801 -1.126 -21.209 1.00 90.62 96 GLY A CA 1
ATOM 715 C C . GLY A 1 96 ? 11.186 0.024 -20.267 1.00 90.62 96 GLY A C 1
ATOM 716 O O . GLY A 1 96 ? 12.367 0.267 -20.005 1.00 90.62 96 GLY A O 1
ATOM 717 N N . ARG A 1 97 ? 10.211 0.748 -19.696 1.00 90.62 97 ARG A N 1
ATOM 718 C CA . ARG A 1 97 ? 10.475 1.744 -18.636 1.00 90.62 97 ARG A CA 1
ATOM 719 C C . ARG A 1 97 ? 10.956 1.083 -17.345 1.00 90.62 97 ARG A C 1
ATOM 721 O O . ARG A 1 97 ? 11.888 1.584 -16.711 1.00 90.62 97 ARG A O 1
ATOM 728 N N . LYS A 1 98 ? 10.330 -0.025 -16.948 1.00 91.25 98 LYS A N 1
ATOM 729 C CA . LYS A 1 98 ? 10.681 -0.767 -15.734 1.00 91.25 98 LYS A CA 1
ATOM 730 C C . LYS A 1 98 ? 12.072 -1.393 -15.842 1.00 91.25 98 LYS A C 1
ATOM 732 O O . LYS A 1 98 ? 12.836 -1.278 -14.883 1.00 91.25 98 LYS A O 1
ATOM 737 N N . GLN A 1 99 ? 12.412 -1.958 -17.001 1.00 91.69 99 GLN A N 1
ATOM 738 C CA . GLN A 1 99 ? 13.732 -2.526 -17.282 1.00 91.69 99 GLN A CA 1
ATOM 739 C C . GLN A 1 99 ? 14.831 -1.465 -17.160 1.00 91.69 99 GLN A C 1
ATOM 741 O O . GLN A 1 99 ? 15.693 -1.584 -16.295 1.00 91.69 99 GLN A O 1
ATOM 746 N N . ARG A 1 100 ? 14.703 -0.332 -17.866 1.00 93.38 100 ARG A N 1
ATOM 747 C CA . ARG A 1 100 ? 15.665 0.784 -17.764 1.00 93.38 100 ARG A CA 1
ATOM 748 C C . ARG A 1 100 ? 15.851 1.297 -16.337 1.00 93.38 100 ARG A C 1
ATOM 750 O O . ARG A 1 100 ? 16.949 1.694 -15.950 1.00 93.38 100 ARG A O 1
ATOM 757 N N . LYS A 1 101 ? 14.779 1.313 -15.534 1.00 95.06 101 LYS A N 1
ATOM 758 C CA . LYS A 1 101 ? 14.867 1.682 -14.115 1.00 95.06 101 LYS A CA 1
ATOM 759 C C . LYS A 1 101 ? 15.688 0.661 -13.324 1.00 95.06 101 LYS A C 1
ATOM 761 O O . LYS A 1 101 ? 16.494 1.082 -12.498 1.00 95.06 101 LYS A O 1
ATOM 766 N N . SER A 1 102 ? 15.486 -0.633 -13.570 1.00 95.56 102 SER A N 1
ATOM 767 C CA . SER A 1 102 ? 16.256 -1.714 -12.947 1.00 95.56 102 SER A CA 1
ATOM 768 C C . SER A 1 102 ? 17.736 -1.635 -13.326 1.00 95.56 102 SER A C 1
ATOM 770 O O . SER A 1 102 ? 18.584 -1.612 -12.438 1.00 95.56 102 SER A O 1
ATOM 772 N N . ASP A 1 103 ? 18.047 -1.475 -14.613 1.00 97.12 103 ASP A N 1
ATOM 773 C CA . ASP A 1 103 ? 19.427 -1.408 -15.114 1.00 97.12 103 ASP A CA 1
ATOM 774 C C . ASP A 1 103 ? 20.168 -0.201 -14.536 1.00 97.12 103 ASP A C 1
ATOM 776 O O . ASP A 1 103 ? 21.287 -0.311 -14.036 1.00 97.12 103 ASP A O 1
ATOM 780 N N . ARG A 1 104 ? 19.500 0.960 -14.500 1.00 97.81 104 ARG A N 1
ATOM 781 C CA . ARG A 1 104 ? 20.043 2.162 -13.859 1.00 97.81 104 ARG A CA 1
ATOM 782 C C . ARG A 1 104 ? 20.297 1.943 -12.369 1.00 97.81 104 ARG A C 1
ATOM 784 O O . ARG A 1 104 ? 21.308 2.407 -11.853 1.00 97.81 104 ARG A O 1
ATOM 791 N N . GLN A 1 105 ? 19.382 1.278 -11.661 1.00 97.69 105 GLN A N 1
ATOM 792 C CA . GLN A 1 105 ? 19.574 0.955 -10.245 1.00 97.69 105 GLN A CA 1
ATOM 793 C C . GLN A 1 105 ? 20.750 -0.002 -10.044 1.00 97.69 105 GLN A C 1
ATOM 795 O O . GLN A 1 105 ? 21.511 0.189 -9.100 1.00 97.69 105 GLN A O 1
ATOM 800 N N . GLN A 1 106 ? 20.928 -0.984 -10.929 1.00 97.88 106 GLN A N 1
ATOM 801 C CA . GLN A 1 106 ? 22.057 -1.907 -10.880 1.00 97.88 106 GLN A CA 1
ATOM 802 C C . GLN A 1 106 ? 23.384 -1.179 -11.100 1.00 97.88 106 GLN A C 1
ATOM 804 O O . GLN A 1 106 ? 24.245 -1.241 -10.233 1.00 97.88 106 GLN A O 1
ATOM 809 N N . ALA A 1 107 ? 23.493 -0.368 -12.153 1.00 97.62 107 ALA A N 1
ATOM 810 C CA . ALA A 1 107 ? 24.695 0.416 -12.428 1.00 97.62 107 ALA A CA 1
ATOM 811 C C . ALA A 1 107 ? 25.060 1.373 -11.277 1.00 97.62 107 ALA A C 1
ATOM 813 O O . ALA A 1 107 ? 26.234 1.543 -10.954 1.00 97.62 107 ALA A O 1
ATOM 814 N N . ILE A 1 108 ? 24.063 1.990 -10.627 1.00 97.06 108 ILE A N 1
ATOM 815 C CA . ILE A 1 108 ? 24.297 2.824 -9.438 1.00 97.06 108 ILE A CA 1
ATOM 816 C C . ILE A 1 108 ? 24.793 1.970 -8.268 1.00 97.06 108 ILE A C 1
ATOM 818 O O . ILE A 1 108 ? 25.732 2.376 -7.589 1.00 97.06 108 ILE A O 1
ATOM 822 N N . ARG A 1 109 ? 24.185 0.801 -8.022 1.00 97.12 109 ARG A N 1
ATOM 823 C CA . ARG A 1 109 ? 24.627 -0.117 -6.962 1.00 97.12 109 ARG A CA 1
ATOM 824 C C . ARG A 1 109 ? 26.065 -0.572 -7.184 1.00 97.12 109 ARG A C 1
ATOM 826 O O . ARG A 1 109 ? 26.852 -0.485 -6.249 1.00 97.12 109 ARG A O 1
ATOM 833 N N . ASP A 1 110 ? 26.411 -0.964 -8.404 1.00 96.88 110 ASP A N 1
ATOM 834 C CA . ASP A 1 110 ? 27.748 -1.443 -8.756 1.00 96.88 110 ASP A CA 1
ATOM 835 C C . ASP A 1 110 ? 28.780 -0.317 -8.644 1.00 96.88 110 ASP A C 1
ATOM 837 O O . ASP A 1 110 ? 29.832 -0.497 -8.037 1.00 96.88 110 ASP A O 1
ATOM 841 N N . ARG A 1 111 ? 28.453 0.887 -9.135 1.00 96.00 111 ARG A N 1
ATOM 842 C CA . ARG A 1 111 ? 29.305 2.071 -8.965 1.00 96.00 111 ARG A CA 1
ATOM 843 C C . ARG A 1 111 ? 29.546 2.382 -7.491 1.00 96.00 111 ARG A C 1
ATOM 845 O O . ARG A 1 111 ? 30.690 2.598 -7.102 1.00 96.00 111 ARG A O 1
ATOM 852 N N . ASN A 1 112 ? 28.481 2.412 -6.690 1.00 96.88 112 ASN A N 1
ATOM 853 C CA . ASN A 1 112 ? 28.578 2.692 -5.261 1.00 96.88 112 ASN A CA 1
ATOM 854 C C . ASN A 1 112 ? 29.420 1.620 -4.561 1.00 96.88 112 ASN A C 1
ATOM 856 O O . ASN A 1 112 ? 30.288 1.962 -3.761 1.00 96.88 112 ASN A O 1
ATOM 860 N N . PHE A 1 113 ? 29.217 0.344 -4.901 1.00 95.94 113 PHE A N 1
ATOM 861 C CA . PHE A 1 113 ? 30.002 -0.770 -4.378 1.00 95.94 113 PHE A CA 1
ATOM 862 C C . PHE A 1 113 ? 31.497 -0.596 -4.676 1.00 95.94 113 PHE A C 1
ATOM 864 O O . PHE A 1 113 ? 32.300 -0.617 -3.749 1.00 95.94 113 PHE A O 1
ATOM 871 N N . MET A 1 114 ? 31.864 -0.316 -5.931 1.00 93.06 114 MET A N 1
ATOM 872 C CA . MET A 1 114 ? 33.264 -0.111 -6.328 1.00 93.06 114 MET A CA 1
ATOM 873 C C . MET A 1 114 ? 33.903 1.126 -5.687 1.00 93.06 114 MET A C 1
ATOM 875 O O . MET A 1 114 ? 35.113 1.159 -5.512 1.00 93.06 114 MET A O 1
ATOM 879 N N . SER A 1 115 ? 33.111 2.143 -5.335 1.00 87.94 115 SER A N 1
ATOM 880 C CA . SER A 1 115 ? 33.611 3.366 -4.690 1.00 87.94 115 SER A CA 1
ATOM 881 C C . SER A 1 115 ? 33.720 3.299 -3.162 1.00 87.94 115 SER A C 1
ATOM 883 O O . SER A 1 115 ? 34.228 4.242 -2.566 1.00 87.94 115 SER A O 1
ATOM 885 N N . THR A 1 116 ? 33.191 2.249 -2.522 1.00 87.56 116 THR A N 1
ATOM 886 C CA . THR A 1 116 ? 33.144 2.132 -1.046 1.00 87.56 116 THR A CA 1
ATOM 887 C C . THR A 1 116 ? 34.217 1.179 -0.488 1.00 87.56 116 THR A C 1
ATOM 889 O O . THR A 1 116 ? 34.328 1.051 0.730 1.00 87.56 116 THR A O 1
ATOM 892 N N . GLN A 1 117 ? 34.996 0.525 -1.358 1.00 64.88 117 GLN A N 1
ATOM 893 C CA . GLN A 1 117 ? 36.163 -0.299 -1.009 1.00 64.88 117 GLN A CA 1
ATOM 894 C C . GLN A 1 117 ? 37.436 0.547 -1.014 1.00 64.88 117 GLN A C 1
ATOM 896 O O . GLN A 1 117 ? 38.291 0.300 -0.136 1.00 64.88 117 GLN A O 1
#

Organism: Coprinopsis marcescibilis (NCBI:txid230819)

Foldseek 3Di:
DDDDDDDDDDDDDDDDDDDDDDDDDDDDDDDDDDDPPDPPDDPLDPDAWQDFDPPPDPDPPDDTDTHHHPVVDDPVVSCPPPDDDFPCPDDPGPVVVVVVVVVVVVVVVVVVVVVVD

Secondary structure (DSSP, 8-state):
-----------------PPPPP------------------PPPSSSS-TT-B-TT---STTPPPPBPPPGGGS-THHHHTTS-------STT-HHHHHHHHHHHHHHHHHHHHHH--

Sequence (117 aa):
MSILHLALRSSLAGTICRRYSSTVASGTSTGTTESSKKKAAIPQSSCPPDTLLKGLNYLKGQPPVLALSDDQYPDWLWNILKPKEYPDDGPGGMAGRKQRKSDRQQAIRDRNFMSTQ

pLDDT: mean 77.48, std 19.31, range [35.16, 97.88]

InterPro domains:
  IPR013870 Large ribosomal subunit protein mL54 [PF08561] (43-114)
  IPR013870 Large ribosomal subunit protein mL54 [PTHR28595] (14-115)

Radius of gyration: 27.19 Å; chains: 1; bounding box: 76×52×55 Å